Protein AF-A0A3C2BWI4-F1 (afdb_monomer)

Solvent-accessible surface area (backbone atoms only — not comparable to full-atom values): 5936 Å² total; per-residue (Å²): 112,68,72,56,54,55,48,55,51,48,32,48,54,48,14,63,37,54,63,50,62,65,82,42,72,59,57,72,44,68,66,60,31,47,52,51,47,51,53,43,11,50,51,38,46,49,39,58,74,68,67,57,81,62,85,79,62,75,48,73,48,59,77,86,76,79,79,84,71,54,72,77,55,48,70,54,49,57,60,44,44,76,74,73,52,59,95,79,73,66,57,72,92,73,69,74,133

Mean predicted aligned error: 8.85 Å

Secondary structure (DSSP, 8-state):
-HHHHHHHHHHHHHHHHHT--TT-GGGTSHHHHHHHHHHHHHHHHHHHHTTS-SPPPSS------PPPPPHHHHHHHHHHHHHT--TT---GGG---

pLDDT: mean 84.53, std 9.87, range [53.5, 94.69]

Sequence (97 aa):
ASRRLARDLRLQLWAEHLSLDQNDPQLHDPASGLELWNAAADALDHWHETGRRAPRPTGHVRHHTPEPVPPIQRLWAVPISRLVVDPDGRPRRLRGT

Radius of gyration: 18.7 Å; Cα contacts (8 Å, |Δi|>4): 62; chains: 1; bounding box: 29×44×37 Å

Foldseek 3Di:
DVVVVVLQVQLVVLCQQQVHDSPPPQSNDVVSSVVVLVVLQVQQVVCVVVPNPDPHHDGDRHDDDDDDDDPVRVVVVVVCCLPPNDVVPDPPVPSDD

Structure (mmCIF, N/CA/C/O backbone):
data_AF-A0A3C2BWI4-F1
#
_entry.id   AF-A0A3C2BWI4-F1
#
loop_
_atom_site.group_PDB
_atom_site.id
_atom_site.type_symbol
_atom_site.label_atom_id
_atom_site.label_alt_id
_atom_site.label_comp_id
_atom_site.label_asym_id
_atom_site.label_entity_id
_atom_site.label_seq_id
_atom_site.pdbx_PDB_ins_code
_atom_site.Cartn_x
_atom_site.Cartn_y
_atom_site.Cartn_z
_atom_site.occupancy
_atom_site.B_iso_or_equiv
_atom_site.auth_seq_id
_atom_site.auth_comp_id
_atom_site.auth_asym_id
_atom_site.auth_atom_id
_atom_site.pdbx_PDB_model_num
ATOM 1 N N . ALA A 1 1 ? 16.170 -4.821 -22.109 1.00 64.06 1 ALA A N 1
ATOM 2 C CA . ALA A 1 1 ? 14.779 -4.329 -22.226 1.00 64.06 1 ALA A CA 1
ATOM 3 C C . ALA A 1 1 ? 13.928 -4.687 -21.001 1.00 64.06 1 ALA A C 1
ATOM 5 O O . ALA A 1 1 ? 13.433 -3.775 -20.353 1.00 64.06 1 ALA A O 1
ATOM 6 N N . SER A 1 2 ? 13.824 -5.969 -20.620 1.00 73.25 2 SER A N 1
ATOM 7 C CA . SER A 1 2 ? 12.965 -6.442 -19.511 1.00 73.25 2 SER A CA 1
ATOM 8 C C . SER A 1 2 ? 13.205 -5.758 -18.158 1.00 73.25 2 SER A C 1
ATOM 10 O O . SER A 1 2 ? 12.249 -5.363 -17.504 1.00 73.25 2 SER A O 1
ATOM 12 N N . ARG A 1 3 ? 14.466 -5.543 -17.755 1.00 80.50 3 ARG A N 1
ATOM 13 C CA . ARG A 1 3 ? 14.791 -4.869 -16.478 1.00 80.50 3 ARG A CA 1
ATOM 14 C C . ARG A 1 3 ? 14.308 -3.417 -16.415 1.00 80.50 3 ARG A C 1
ATOM 16 O O . ARG A 1 3 ? 13.934 -2.952 -15.348 1.00 80.50 3 ARG A O 1
ATOM 23 N N . ARG A 1 4 ? 14.316 -2.714 -17.553 1.00 89.31 4 ARG A N 1
ATOM 24 C CA . ARG A 1 4 ? 13.841 -1.327 -17.644 1.00 89.31 4 ARG A CA 1
ATOM 25 C C . ARG A 1 4 ? 12.320 -1.285 -17.554 1.00 89.31 4 ARG A C 1
ATOM 27 O O . ARG A 1 4 ? 11.806 -0.584 -16.701 1.00 89.31 4 ARG A O 1
ATOM 34 N N . LEU A 1 5 ? 11.632 -2.126 -18.331 1.00 91.19 5 LEU A N 1
ATOM 35 C CA . LEU A 1 5 ? 10.175 -2.259 -18.259 1.00 91.19 5 LEU A CA 1
ATOM 36 C C . LEU A 1 5 ? 9.698 -2.595 -16.838 1.00 91.19 5 LEU A C 1
ATOM 38 O O . LEU A 1 5 ? 8.802 -1.936 -16.329 1.00 91.19 5 LEU A O 1
ATOM 42 N N . ALA A 1 6 ? 10.317 -3.583 -16.182 1.00 90.44 6 ALA A N 1
ATOM 43 C CA . ALA A 1 6 ? 9.938 -3.988 -14.828 1.00 90.44 6 ALA A CA 1
ATOM 44 C C . ALA A 1 6 ? 10.134 -2.861 -13.801 1.00 90.44 6 ALA A C 1
ATOM 46 O O . ALA A 1 6 ? 9.285 -2.648 -12.939 1.00 90.44 6 ALA A O 1
ATOM 47 N N . ARG A 1 7 ? 11.246 -2.124 -13.902 1.00 91.31 7 ARG A N 1
ATOM 48 C CA . ARG A 1 7 ? 11.526 -0.984 -13.026 1.00 91.31 7 ARG A CA 1
ATOM 49 C C . ARG A 1 7 ? 10.541 0.158 -13.261 1.00 91.31 7 ARG A C 1
ATOM 51 O O . ARG A 1 7 ? 9.993 0.673 -12.295 1.00 91.31 7 ARG A O 1
ATOM 58 N N . ASP A 1 8 ? 10.336 0.542 -14.514 1.00 92.69 8 ASP A N 1
ATOM 59 C CA . ASP A 1 8 ? 9.501 1.687 -14.871 1.00 92.69 8 ASP A CA 1
ATOM 60 C C . ASP A 1 8 ? 8.024 1.396 -14.503 1.00 92.69 8 ASP A C 1
ATOM 62 O O . ASP A 1 8 ? 7.361 2.241 -13.907 1.00 92.69 8 ASP A O 1
ATOM 66 N N . LEU A 1 9 ? 7.552 0.155 -14.706 1.00 93.81 9 LEU A N 1
ATOM 67 C CA . LEU A 1 9 ? 6.229 -0.296 -14.251 1.00 93.81 9 LEU A CA 1
ATOM 68 C C . LEU A 1 9 ? 6.088 -0.255 -12.722 1.00 93.81 9 LEU A C 1
ATOM 70 O O . LEU A 1 9 ? 5.062 0.195 -12.217 1.00 93.81 9 LEU A O 1
ATOM 74 N N . ARG A 1 10 ? 7.107 -0.706 -11.975 1.00 93.19 10 ARG A N 1
ATOM 75 C CA . ARG A 1 10 ? 7.098 -0.635 -10.504 1.00 93.19 10 ARG A CA 1
ATOM 76 C C . ARG A 1 10 ? 6.946 0.809 -10.034 1.00 93.19 10 ARG A C 1
ATOM 78 O O . ARG A 1 10 ? 6.095 1.070 -9.194 1.00 93.19 10 ARG A O 1
ATOM 85 N N . LEU A 1 11 ? 7.749 1.727 -10.575 1.00 93.69 11 LEU A N 1
ATOM 86 C CA . LEU A 1 11 ? 7.696 3.146 -10.211 1.00 93.69 11 LEU A CA 1
ATOM 87 C C . LEU A 1 11 ? 6.323 3.748 -10.517 1.00 93.69 11 LEU A C 1
ATOM 89 O O . LEU A 1 11 ? 5.767 4.440 -9.672 1.00 93.69 11 LEU A O 1
ATOM 93 N N . GLN A 1 12 ? 5.750 3.433 -11.682 1.00 94.62 12 GLN A N 1
ATOM 94 C CA . GLN A 1 12 ? 4.417 3.896 -12.056 1.00 94.62 12 GLN A CA 1
ATOM 95 C C . GLN A 1 12 ? 3.339 3.414 -11.082 1.00 94.62 12 GLN A C 1
ATOM 97 O O . GLN A 1 12 ? 2.577 4.227 -10.565 1.00 94.62 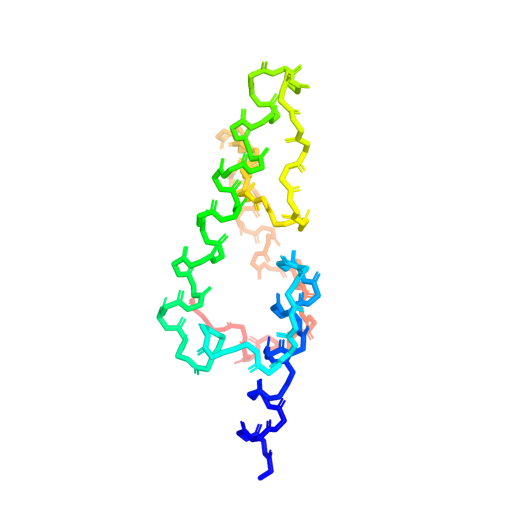12 GLN A O 1
ATOM 102 N N . LEU A 1 13 ? 3.289 2.108 -10.812 1.00 93.88 13 LEU A N 1
ATOM 103 C CA . LEU A 1 13 ? 2.278 1.537 -9.925 1.00 93.88 13 LEU A CA 1
ATOM 104 C C . LEU A 1 13 ? 2.449 2.030 -8.488 1.00 93.88 13 LEU A C 1
ATOM 106 O O . LEU A 1 13 ? 1.456 2.288 -7.811 1.00 93.88 13 LEU A O 1
ATOM 110 N N . TRP A 1 14 ? 3.690 2.172 -8.020 1.00 94.50 14 TRP A N 1
ATOM 111 C CA . TRP A 1 14 ? 3.962 2.666 -6.673 1.00 94.50 14 TRP A CA 1
ATOM 112 C C . TRP A 1 14 ? 3.553 4.124 -6.504 1.00 94.50 14 TRP A C 1
ATOM 114 O O . TRP A 1 14 ? 2.873 4.443 -5.533 1.00 94.50 14 TRP A O 1
ATOM 124 N N . ALA A 1 15 ? 3.879 4.977 -7.473 1.00 93.75 15 ALA A N 1
ATOM 125 C CA . ALA A 1 15 ? 3.453 6.370 -7.487 1.00 93.75 15 ALA A CA 1
ATOM 126 C C . ALA A 1 15 ? 1.921 6.501 -7.454 1.00 93.75 15 ALA A C 1
ATOM 128 O O . ALA A 1 15 ? 1.380 7.236 -6.632 1.00 93.75 15 ALA A O 1
ATOM 129 N N . GLU A 1 16 ? 1.207 5.718 -8.268 1.00 93.88 16 GLU A N 1
ATOM 130 C CA . GLU A 1 16 ? -0.261 5.718 -8.295 1.00 93.88 16 GLU A CA 1
ATOM 131 C C . GLU A 1 16 ? -0.873 5.304 -6.945 1.00 93.88 16 GLU A C 1
ATOM 133 O O . GLU A 1 16 ? -1.752 5.983 -6.407 1.00 93.88 16 GLU A O 1
ATOM 138 N N . HIS A 1 17 ? -0.386 4.209 -6.357 1.00 93.75 17 HIS A N 1
ATOM 139 C CA . HIS A 1 17 ? -0.950 3.663 -5.120 1.00 93.75 17 HIS A CA 1
ATOM 140 C C . HIS A 1 17 ? -0.620 4.504 -3.885 1.00 93.75 17 HIS A C 1
ATOM 142 O O . HIS A 1 17 ? -1.467 4.638 -2.997 1.00 93.75 17 HIS A O 1
ATOM 148 N N . LEU A 1 18 ? 0.579 5.089 -3.840 1.00 93.44 18 LEU A N 1
ATOM 149 C CA . LEU A 1 18 ? 1.015 5.981 -2.765 1.00 93.44 18 LEU A CA 1
ATOM 150 C C . LEU A 1 18 ? 0.554 7.428 -2.980 1.00 93.44 18 LEU A C 1
ATOM 152 O O . LEU A 1 18 ? 0.681 8.245 -2.073 1.00 93.44 18 LEU A O 1
ATOM 156 N N . SER A 1 19 ? -0.025 7.737 -4.148 1.00 92.69 19 SER A N 1
ATOM 157 C CA . SER A 1 19 ? -0.369 9.105 -4.561 1.00 92.69 19 SER A CA 1
ATOM 158 C C . SER A 1 19 ? 0.840 10.051 -4.526 1.00 92.69 19 SER A C 1
ATOM 160 O O . SER A 1 19 ? 0.739 11.183 -4.056 1.00 92.69 19 SER A O 1
ATOM 162 N N . LEU A 1 20 ? 1.982 9.567 -5.022 1.00 91.25 20 LEU A N 1
ATOM 163 C CA . LEU A 1 20 ? 3.249 10.296 -5.150 1.00 91.25 20 LEU A CA 1
ATOM 164 C C . LEU A 1 20 ? 3.571 10.580 -6.622 1.00 91.25 20 LEU A C 1
ATOM 166 O O . LEU A 1 20 ? 2.953 10.017 -7.526 1.00 91.25 20 LEU A O 1
ATOM 170 N N . ASP A 1 21 ? 4.565 11.434 -6.868 1.00 90.06 21 ASP A N 1
ATOM 171 C CA . ASP A 1 21 ? 5.119 11.602 -8.213 1.00 90.06 21 ASP A CA 1
ATOM 172 C C . ASP A 1 21 ? 5.994 10.397 -8.596 1.00 90.06 21 ASP A C 1
ATOM 174 O O . ASP A 1 21 ? 6.690 9.813 -7.766 1.00 90.06 21 ASP A O 1
ATOM 178 N N . GLN A 1 22 ? 5.998 10.027 -9.877 1.00 87.06 22 GLN A N 1
ATOM 179 C CA . GLN A 1 22 ? 6.796 8.899 -10.368 1.00 87.06 22 GLN A CA 1
ATOM 180 C C . GLN A 1 22 ? 8.313 9.132 -10.252 1.00 87.06 22 GLN A C 1
ATOM 182 O O . GLN A 1 22 ? 9.078 8.167 -10.182 1.00 87.06 22 GLN A O 1
ATOM 187 N N . ASN A 1 23 ? 8.752 10.393 -10.226 1.00 86.69 23 ASN A N 1
ATOM 188 C CA . ASN A 1 23 ? 10.155 10.776 -10.077 1.00 86.69 23 ASN A CA 1
ATOM 189 C C . ASN A 1 23 ? 10.554 11.010 -8.616 1.00 86.69 23 ASN A C 1
ATOM 191 O O . ASN A 1 23 ? 11.630 11.557 -8.366 1.00 86.69 23 ASN A O 1
ATOM 195 N N . ASP A 1 24 ? 9.707 10.629 -7.656 1.00 87.31 24 ASP A N 1
ATOM 196 C CA . ASP A 1 24 ? 10.042 10.758 -6.247 1.00 87.31 24 ASP A CA 1
ATOM 197 C C . ASP A 1 24 ? 11.288 9.905 -5.918 1.00 87.31 24 ASP A C 1
ATOM 199 O O . ASP A 1 24 ? 11.301 8.690 -6.175 1.00 87.31 24 ASP A O 1
ATOM 203 N N . PRO A 1 25 ? 12.352 10.511 -5.351 1.00 87.31 25 PRO A N 1
ATOM 204 C CA . PRO A 1 25 ? 13.586 9.803 -5.040 1.00 87.31 25 PRO A CA 1
ATOM 205 C C . PRO A 1 25 ? 13.388 8.642 -4.059 1.00 87.31 25 PRO A C 1
ATOM 207 O O . PRO A 1 25 ? 14.158 7.680 -4.106 1.00 87.31 25 PRO A O 1
ATOM 210 N N . GLN A 1 26 ? 12.348 8.679 -3.218 1.00 85.44 26 GLN A N 1
ATOM 211 C CA . GLN A 1 26 ? 12.032 7.607 -2.273 1.00 85.44 26 GLN A CA 1
ATOM 212 C C . GLN A 1 26 ? 11.594 6.310 -2.976 1.00 85.44 26 GLN A C 1
ATOM 214 O O . GLN A 1 26 ? 11.741 5.227 -2.413 1.00 85.44 26 GLN A O 1
ATOM 219 N N . LEU A 1 27 ? 11.114 6.385 -4.225 1.00 87.56 27 LEU A N 1
ATOM 220 C CA . LEU A 1 27 ? 10.677 5.218 -5.002 1.00 87.56 27 LEU A CA 1
ATOM 221 C C . LEU A 1 27 ? 11.826 4.529 -5.759 1.00 87.56 27 LEU A C 1
ATOM 223 O O . LEU A 1 27 ? 11.677 3.387 -6.224 1.00 87.56 27 LEU A O 1
ATOM 227 N N . HIS A 1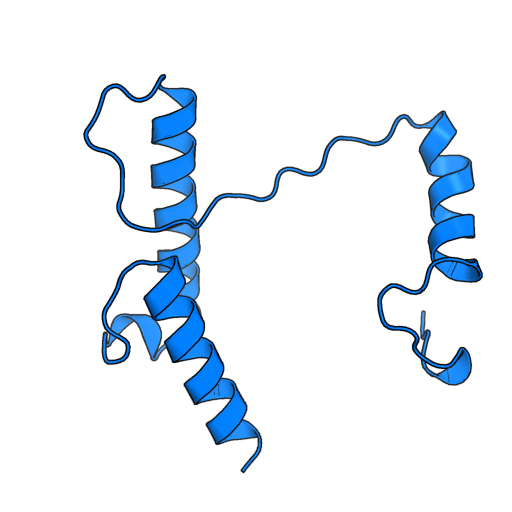 28 ? 12.973 5.198 -5.913 1.00 88.56 28 HIS A N 1
ATOM 228 C CA . HIS A 1 28 ? 14.117 4.662 -6.654 1.00 88.56 28 HIS A CA 1
ATOM 229 C C . HIS A 1 28 ? 14.764 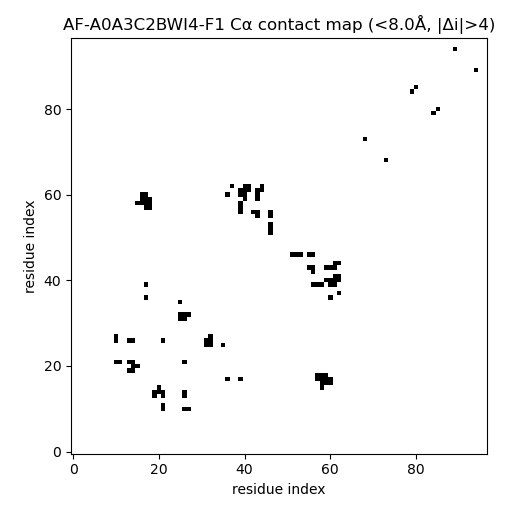3.473 -5.947 1.00 88.56 28 HIS A C 1
ATOM 231 O O . HIS A 1 28 ? 15.043 2.468 -6.610 1.00 88.56 28 HIS A O 1
ATOM 237 N N . ASP A 1 29 ? 14.947 3.568 -4.629 1.00 89.81 29 ASP A N 1
ATOM 238 C CA . ASP A 1 29 ? 15.423 2.462 -3.805 1.00 89.81 29 ASP A CA 1
ATOM 239 C C . ASP A 1 29 ? 14.262 1.517 -3.435 1.00 89.81 29 ASP A C 1
ATOM 241 O O . ASP A 1 29 ? 13.295 1.947 -2.802 1.00 89.81 29 ASP A O 1
ATOM 245 N N . PRO A 1 30 ? 14.315 0.227 -3.817 1.00 88.31 30 PRO A N 1
ATOM 246 C CA . PRO A 1 30 ? 13.240 -0.713 -3.518 1.00 88.31 30 PRO A CA 1
ATOM 247 C C . PRO A 1 30 ? 12.989 -0.935 -2.024 1.00 88.31 30 PRO A C 1
ATOM 249 O O . PRO A 1 30 ? 11.842 -1.179 -1.661 1.00 88.31 30 PRO A O 1
ATOM 252 N N . ALA A 1 31 ? 14.024 -0.886 -1.177 1.00 91.88 31 ALA A N 1
ATOM 253 C CA . ALA A 1 31 ? 13.864 -1.109 0.260 1.00 91.88 31 ALA A CA 1
ATOM 254 C C . ALA A 1 31 ? 13.150 0.082 0.911 1.00 91.88 31 ALA A C 1
ATOM 256 O O . ALA A 1 31 ? 12.100 -0.095 1.525 1.00 91.88 31 ALA A O 1
ATOM 257 N N . SER A 1 32 ? 13.645 1.294 0.657 1.00 89.06 32 SER A N 1
ATOM 258 C CA . SER A 1 32 ? 13.042 2.538 1.147 1.00 89.06 32 SER A CA 1
ATOM 259 C C . SER A 1 32 ? 11.603 2.721 0.654 1.00 89.06 32 SER A C 1
ATOM 261 O O . SER A 1 32 ? 10.716 3.081 1.425 1.00 89.06 32 SER A O 1
ATOM 263 N N . GLY A 1 33 ? 11.323 2.424 -0.620 1.00 90.75 33 GLY A N 1
ATOM 264 C CA . GLY A 1 33 ? 9.959 2.533 -1.135 1.00 90.75 33 GLY A CA 1
ATOM 265 C C . GLY A 1 33 ? 9.011 1.447 -0.602 1.00 90.75 33 GLY A C 1
ATOM 266 O O . GLY A 1 33 ? 7.810 1.693 -0.514 1.00 90.75 33 GLY A O 1
ATOM 267 N N . LEU A 1 34 ? 9.520 0.278 -0.188 1.00 92.19 34 LEU A N 1
ATOM 268 C CA . LEU A 1 34 ? 8.712 -0.731 0.509 1.00 92.19 34 LEU A CA 1
ATOM 269 C C . LEU A 1 34 ? 8.406 -0.312 1.955 1.00 92.19 34 LEU A C 1
ATOM 271 O O . LEU A 1 34 ? 7.290 -0.514 2.425 1.00 92.19 34 LEU A O 1
ATOM 275 N N . GLU A 1 35 ? 9.364 0.299 2.652 1.00 93.50 35 GLU A N 1
ATOM 276 C CA . GLU A 1 35 ? 9.123 0.894 3.973 1.00 93.50 35 GLU A CA 1
ATOM 277 C C . GLU A 1 35 ? 8.056 1.991 3.893 1.00 93.50 35 GLU A C 1
ATOM 279 O O . GLU A 1 35 ? 7.111 1.992 4.683 1.00 93.50 35 GLU A O 1
ATOM 284 N N . LEU A 1 36 ? 8.143 2.861 2.881 1.00 92.94 36 LEU A N 1
ATOM 285 C CA . LEU A 1 36 ? 7.133 3.880 2.598 1.00 92.94 36 LEU A CA 1
ATOM 286 C C . LEU A 1 36 ? 5.757 3.269 2.302 1.00 92.94 36 LEU A C 1
ATOM 288 O O . LEU A 1 36 ? 4.738 3.772 2.773 1.00 92.94 36 LEU A O 1
ATOM 292 N N . TRP A 1 37 ? 5.727 2.166 1.553 1.00 93.56 37 TRP A N 1
ATOM 293 C CA . TRP A 1 37 ? 4.500 1.433 1.255 1.00 93.56 37 TRP A CA 1
ATOM 294 C C . TRP A 1 37 ? 3.823 0.895 2.515 1.00 93.56 37 TRP A C 1
ATOM 296 O O . TRP A 1 37 ? 2.620 1.090 2.694 1.00 93.56 37 TRP A O 1
ATOM 306 N N . ASN A 1 38 ? 4.592 0.267 3.406 1.00 94.12 38 ASN A N 1
ATOM 307 C CA . ASN A 1 38 ? 4.078 -0.241 4.676 1.00 94.12 38 ASN A CA 1
ATOM 308 C C . ASN A 1 38 ? 3.600 0.901 5.579 1.00 94.12 38 ASN A C 1
ATOM 310 O O . ASN A 1 38 ? 2.498 0.830 6.108 1.00 94.12 38 ASN A O 1
ATOM 314 N N . ALA A 1 39 ? 4.360 1.996 5.672 1.00 93.62 39 ALA A N 1
ATOM 315 C CA . ALA A 1 39 ? 3.970 3.155 6.472 1.00 93.62 39 ALA A CA 1
ATOM 316 C C . ALA A 1 39 ? 2.667 3.808 5.971 1.00 93.62 39 ALA A C 1
ATOM 318 O O . ALA A 1 39 ? 1.817 4.201 6.772 1.00 93.62 39 ALA A O 1
ATOM 319 N N . ALA A 1 40 ? 2.479 3.905 4.650 1.00 94.06 40 ALA A N 1
ATOM 320 C CA . ALA A 1 40 ? 1.234 4.400 4.064 1.00 94.06 40 ALA A CA 1
ATOM 321 C C . ALA A 1 40 ? 0.051 3.463 4.364 1.00 94.06 40 ALA A C 1
ATOM 323 O O . ALA A 1 40 ? -1.042 3.934 4.692 1.00 94.06 40 ALA A O 1
ATOM 324 N N . ALA A 1 41 ? 0.283 2.148 4.297 1.00 94.69 41 ALA A N 1
ATOM 325 C CA . ALA A 1 41 ? -0.706 1.137 4.652 1.00 94.69 41 ALA A CA 1
ATOM 326 C C . ALA A 1 41 ? -1.114 1.236 6.129 1.00 94.69 41 ALA A C 1
ATOM 328 O O . ALA A 1 41 ? -2.305 1.308 6.424 1.00 94.69 41 ALA A O 1
ATOM 329 N N . ASP A 1 42 ? -0.137 1.326 7.035 1.00 94.25 42 ASP A N 1
ATOM 330 C CA . ASP A 1 42 ? -0.350 1.484 8.477 1.00 94.25 42 ASP A CA 1
ATOM 331 C C . ASP A 1 42 ? -1.143 2.753 8.790 1.00 94.25 42 ASP A C 1
ATOM 333 O O . ASP A 1 42 ? -2.097 2.724 9.566 1.00 94.25 42 ASP A O 1
ATOM 337 N N . ALA A 1 43 ? -0.793 3.876 8.157 1.00 92.81 43 ALA A N 1
ATOM 338 C CA . ALA A 1 43 ? -1.504 5.134 8.349 1.00 92.81 43 ALA A CA 1
ATOM 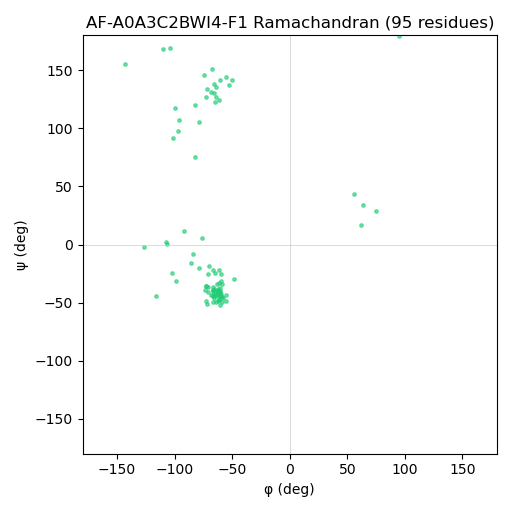339 C C . ALA A 1 43 ? -2.974 5.027 7.919 1.00 92.81 43 ALA A C 1
ATOM 341 O O . ALA A 1 43 ? -3.870 5.495 8.632 1.00 92.81 43 ALA A O 1
ATOM 342 N N . LEU A 1 44 ? -3.239 4.410 6.760 1.00 93.00 44 LEU A N 1
ATOM 343 C CA . LEU A 1 44 ? -4.599 4.263 6.252 1.00 93.00 44 LEU A CA 1
ATOM 344 C C . LEU A 1 44 ? -5.412 3.260 7.080 1.00 93.00 44 LEU A C 1
ATOM 346 O O . LEU A 1 44 ? -6.576 3.532 7.386 1.00 93.00 44 LEU A O 1
ATOM 350 N N . ASP A 1 45 ? -4.817 2.143 7.493 1.00 92.81 45 ASP A N 1
ATOM 351 C CA . ASP A 1 45 ? -5.467 1.169 8.370 1.00 92.81 45 ASP A CA 1
ATOM 352 C C . ASP A 1 45 ? -5.761 1.766 9.750 1.00 92.81 45 ASP A C 1
ATOM 354 O O . ASP A 1 45 ? -6.902 1.694 10.209 1.00 92.81 45 ASP A O 1
ATOM 358 N N . HIS A 1 46 ? -4.818 2.497 10.346 1.00 92.69 46 HIS A N 1
ATOM 359 C CA . HIS A 1 46 ? -5.042 3.203 11.606 1.00 92.69 46 HIS A CA 1
ATOM 360 C C . HIS A 1 46 ? -6.168 4.243 11.500 1.00 92.69 46 HIS A C 1
ATOM 362 O O . HIS A 1 46 ? -7.007 4.374 12.396 1.00 92.69 46 HIS A O 1
ATOM 368 N N . TRP A 1 47 ? -6.250 4.975 10.385 1.00 93.75 47 TRP A N 1
ATOM 369 C CA . TRP A 1 47 ? -7.361 5.896 10.134 1.00 93.75 47 TRP A CA 1
ATOM 370 C C . TRP A 1 47 ? -8.711 5.166 10.059 1.00 93.75 47 TRP A C 1
ATOM 372 O O . TRP A 1 47 ? -9.719 5.658 10.576 1.00 93.75 47 TRP A O 1
ATOM 382 N N . HIS A 1 48 ? -8.745 3.978 9.452 1.00 90.81 48 HIS A N 1
ATOM 383 C CA . HIS A 1 48 ? -9.936 3.134 9.429 1.00 90.81 48 HIS A CA 1
ATOM 384 C C . HIS A 1 48 ? -10.317 2.626 10.828 1.00 90.81 48 HIS A C 1
ATOM 386 O O . HIS A 1 48 ? -11.487 2.726 11.204 1.00 90.81 48 HIS A O 1
ATOM 392 N N . GLU A 1 49 ? -9.350 2.132 11.601 1.00 91.56 49 GLU A N 1
ATOM 393 C CA . GLU A 1 49 ? -9.541 1.577 12.947 1.00 91.56 49 GLU A CA 1
ATOM 394 C C . GLU A 1 49 ? -9.984 2.629 13.967 1.00 91.56 49 GLU A C 1
ATOM 396 O O . GLU A 1 49 ? -10.869 2.385 14.785 1.00 91.56 49 GLU A O 1
ATOM 401 N N . THR A 1 50 ? -9.435 3.842 13.883 1.00 90.62 50 THR A N 1
ATOM 402 C CA . THR A 1 50 ? -9.795 4.961 14.772 1.00 90.62 50 THR A CA 1
ATOM 403 C C . THR A 1 50 ? -11.136 5.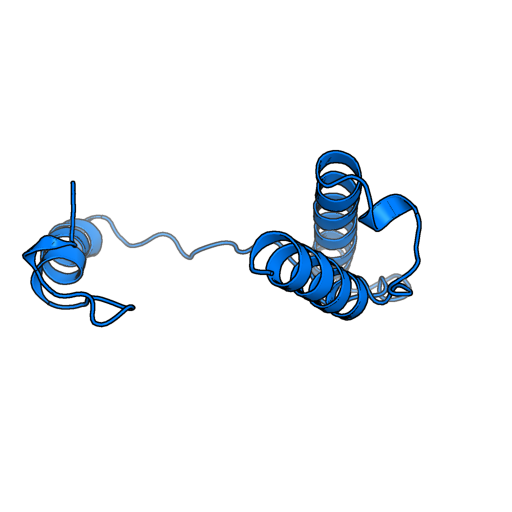614 14.428 1.00 90.62 50 THR A C 1
ATOM 405 O O . THR A 1 50 ? -11.529 6.611 15.042 1.00 90.62 50 THR A O 1
ATOM 408 N N . GLY A 1 51 ? -11.876 5.058 13.465 1.00 89.50 51 GLY A N 1
ATOM 409 C CA . GLY A 1 51 ? -13.192 5.549 13.073 1.00 89.50 51 GLY A CA 1
ATOM 410 C C . GLY A 1 51 ? -13.136 6.827 12.239 1.00 89.50 51 GLY A C 1
ATOM 411 O O . GLY A 1 51 ? -14.077 7.616 12.285 1.00 89.50 51 GLY A O 1
ATOM 412 N N . ARG A 1 52 ? -12.056 7.031 11.471 1.00 89.94 52 ARG A N 1
ATOM 413 C CA . ARG A 1 52 ? -11.934 8.086 10.449 1.00 89.94 52 ARG A CA 1
ATOM 414 C C . ARG A 1 52 ? -11.987 9.517 10.994 1.00 89.94 52 ARG A C 1
ATOM 416 O O . ARG A 1 52 ? -12.518 10.417 10.349 1.00 89.94 52 ARG A O 1
ATOM 423 N N . ARG A 1 53 ? -11.450 9.729 12.198 1.00 84.19 53 ARG A N 1
ATOM 424 C CA . ARG A 1 53 ? -11.550 11.007 12.935 1.00 84.19 53 ARG A CA 1
ATOM 425 C C . ARG A 1 53 ? -10.588 12.100 12.453 1.00 84.19 53 ARG A C 1
ATOM 427 O O . ARG A 1 53 ? -10.820 13.268 12.740 1.00 84.19 53 ARG A O 1
ATOM 434 N N . ALA A 1 54 ? -9.518 11.730 11.753 1.00 85.81 54 ALA A N 1
ATOM 435 C CA . ALA A 1 54 ? -8.516 12.646 11.204 1.00 85.81 54 ALA A CA 1
ATOM 436 C C . ALA A 1 54 ? -8.695 12.827 9.680 1.00 85.81 54 ALA A C 1
ATOM 438 O O . ALA A 1 54 ? -9.448 12.062 9.065 1.00 85.81 54 ALA A O 1
ATOM 439 N N . PRO A 1 55 ? -8.015 13.800 9.038 1.00 88.06 55 PRO A N 1
ATOM 440 C CA . PRO A 1 55 ? -7.941 13.863 7.581 1.00 88.06 55 PRO A CA 1
ATOM 441 C C . PRO A 1 55 ? -7.460 12.528 7.008 1.00 88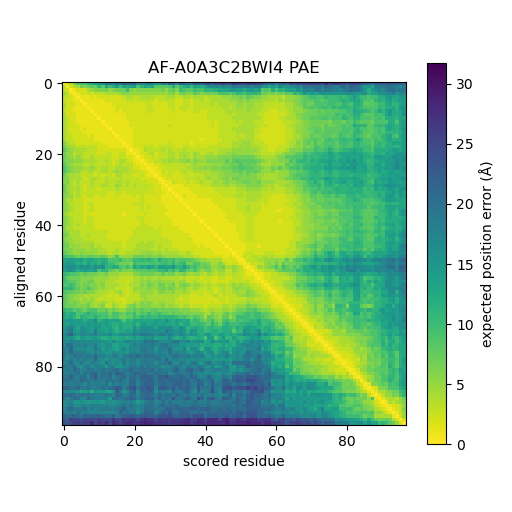.06 55 PRO A C 1
ATOM 443 O O . PRO A 1 55 ? -6.552 11.903 7.558 1.00 88.06 55 PRO A O 1
ATOM 446 N N . ARG A 1 56 ? -8.096 12.072 5.926 1.00 89.38 56 ARG A N 1
ATOM 447 C CA . ARG A 1 56 ? -7.769 10.785 5.311 1.00 89.38 56 ARG A CA 1
ATOM 448 C C . ARG A 1 56 ? -6.326 10.819 4.771 1.00 89.38 56 ARG A C 1
ATOM 450 O O . ARG A 1 56 ? -6.031 11.719 3.984 1.00 89.38 56 ARG A O 1
ATOM 457 N N . PRO A 1 57 ? -5.466 9.849 5.134 1.00 88.62 57 PRO A N 1
ATOM 458 C CA . PRO A 1 57 ? -4.145 9.695 4.531 1.00 88.62 57 PRO A CA 1
ATOM 459 C C . PRO A 1 57 ? -4.237 9.560 3.007 1.00 88.62 57 PRO A C 1
ATOM 461 O O . PRO A 1 57 ? -5.183 8.963 2.484 1.00 88.62 57 PRO A O 1
ATOM 464 N N . THR A 1 58 ? -3.269 10.128 2.292 1.00 86.25 58 THR A N 1
ATOM 465 C CA . THR A 1 58 ? -3.178 10.010 0.833 1.00 86.25 58 THR A CA 1
ATOM 466 C C . THR A 1 58 ? -2.861 8.573 0.425 1.00 86.25 58 THR A C 1
ATOM 468 O O . THR A 1 58 ? -2.209 7.838 1.164 1.00 86.25 58 THR A O 1
ATOM 471 N N . GLY A 1 59 ? -3.313 8.172 -0.763 1.00 88.44 59 GLY A N 1
ATOM 472 C CA . GLY A 1 59 ? -3.095 6.825 -1.277 1.00 88.44 59 GLY A CA 1
ATOM 473 C C . GLY A 1 59 ? -4.232 5.837 -1.011 1.00 88.44 59 GLY A C 1
ATOM 474 O O . GLY A 1 59 ? -5.287 6.142 -0.439 1.00 88.44 59 GLY A O 1
ATOM 475 N N . HIS A 1 60 ? -4.005 4.623 -1.507 1.00 88.75 60 HIS A N 1
ATOM 476 C CA . HIS A 1 60 ? -4.983 3.530 -1.530 1.00 88.75 60 HIS A CA 1
ATOM 477 C C . HIS A 1 60 ? -4.458 2.236 -0.901 1.00 88.75 60 HIS A C 1
ATOM 479 O O . HIS A 1 60 ? -5.186 1.246 -0.833 1.00 88.75 60 HIS A O 1
ATOM 485 N N . VAL A 1 61 ? -3.198 2.230 -0.466 1.00 92.62 61 VAL A N 1
ATOM 486 C CA . VAL A 1 61 ? -2.530 1.039 0.056 1.00 92.62 61 VAL A CA 1
ATOM 487 C C . VAL A 1 61 ? -3.078 0.678 1.429 1.00 92.62 61 VAL A C 1
ATOM 489 O O . VAL A 1 61 ? -3.207 1.539 2.292 1.00 92.62 61 VAL A O 1
ATOM 492 N N . ARG A 1 62 ? -3.382 -0.605 1.631 1.00 91.75 62 ARG A N 1
ATOM 493 C CA . ARG A 1 62 ? -3.821 -1.175 2.909 1.00 91.75 62 ARG A CA 1
ATOM 494 C C . ARG A 1 62 ? -3.243 -2.566 3.094 1.00 91.75 62 ARG A C 1
ATOM 496 O O . ARG A 1 62 ? -2.971 -3.250 2.101 1.00 91.75 62 ARG A O 1
ATOM 503 N N . HIS A 1 63 ? -3.116 -3.008 4.341 1.00 90.94 63 HIS A N 1
ATOM 504 C CA . HIS A 1 63 ? -2.738 -4.383 4.618 1.00 90.94 63 HIS A CA 1
ATOM 505 C C . HIS A 1 63 ? -3.833 -5.339 4.154 1.00 90.94 63 HIS A C 1
ATOM 507 O O . HIS A 1 63 ? -5.021 -5.189 4.454 1.00 90.94 63 HIS A O 1
ATOM 513 N N . HIS A 1 64 ? -3.421 -6.353 3.398 1.00 88.00 64 HIS A N 1
ATOM 514 C CA . HIS A 1 64 ? -4.306 -7.451 3.067 1.00 88.00 64 HIS A CA 1
ATOM 515 C C . HIS A 1 64 ? -4.391 -8.396 4.266 1.00 88.00 64 HIS A C 1
ATOM 517 O O . HIS A 1 64 ? -3.461 -9.158 4.526 1.00 88.00 64 HIS A O 1
ATOM 523 N N . THR A 1 65 ? -5.517 -8.354 4.972 1.00 85.12 65 THR A N 1
ATOM 524 C CA . THR A 1 65 ? -5.831 -9.294 6.052 1.00 85.12 65 THR A CA 1
ATOM 525 C C . THR A 1 65 ? -6.719 -10.404 5.491 1.00 85.12 65 THR A C 1
ATOM 527 O O . THR A 1 65 ? -7.925 -10.191 5.341 1.00 85.12 65 THR A O 1
ATOM 530 N N . PRO A 1 66 ? -6.161 -11.574 5.128 1.00 82.75 66 PRO A N 1
ATOM 531 C CA . PRO A 1 66 ? -6.966 -12.689 4.658 1.00 82.75 66 PRO A CA 1
ATOM 532 C C . PRO A 1 66 ? -7.847 -13.206 5.794 1.00 82.75 66 PRO A C 1
ATOM 534 O O . PRO A 1 66 ? -7.401 -13.351 6.935 1.00 82.75 66 PRO A O 1
ATOM 537 N N . GLU A 1 67 ? -9.099 -13.518 5.476 1.00 82.69 67 GLU A N 1
ATOM 538 C CA . GLU A 1 67 ? -10.005 -14.108 6.453 1.00 82.69 67 GLU A CA 1
ATOM 539 C C . GLU A 1 67 ? -9.545 -15.537 6.795 1.00 82.69 67 GLU A C 1
ATOM 541 O O . GLU A 1 67 ? -9.240 -16.326 5.888 1.00 82.69 67 GLU A O 1
ATOM 546 N N . PRO A 1 68 ? -9.438 -15.898 8.088 1.00 80.81 68 PRO A N 1
ATOM 547 C CA . PRO A 1 68 ? -8.997 -17.228 8.469 1.00 80.81 68 PRO A CA 1
ATOM 548 C C . PRO A 1 68 ? -10.005 -18.280 8.001 1.00 80.81 68 PRO A C 1
ATOM 550 O O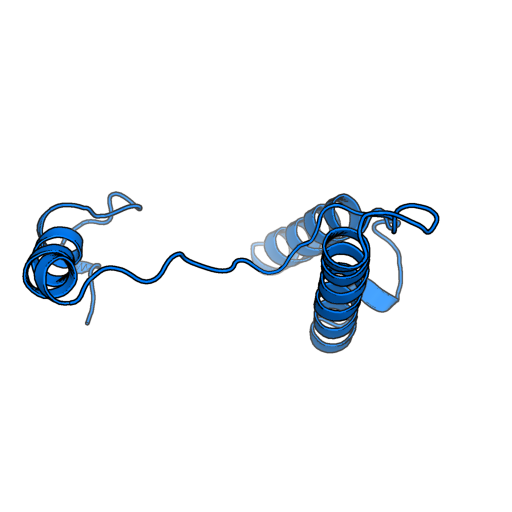 . PRO A 1 68 ? -11.173 -18.273 8.382 1.00 80.81 68 PRO A O 1
ATOM 553 N N . VAL A 1 69 ? -9.526 -19.235 7.205 1.00 80.62 69 VAL A N 1
ATOM 554 C CA . VAL A 1 69 ? -10.341 -20.361 6.744 1.00 80.62 69 VAL A CA 1
ATOM 555 C C . VAL A 1 69 ? -10.570 -21.335 7.910 1.00 80.62 69 VAL A C 1
ATOM 557 O O . VAL A 1 69 ? -9.588 -21.806 8.500 1.00 80.62 69 VAL A O 1
ATOM 560 N N . PRO A 1 70 ? -11.828 -21.701 8.225 1.00 84.88 70 PRO A N 1
ATOM 561 C CA . PRO A 1 70 ? -12.144 -22.717 9.220 1.00 84.88 70 PRO A CA 1
ATOM 562 C C . PRO A 1 70 ? -11.351 -24.016 8.995 1.00 84.88 70 PRO A C 1
ATOM 564 O O . PRO A 1 70 ? -11.192 -24.454 7.850 1.00 84.88 70 PRO A O 1
ATOM 567 N N . PRO A 1 71 ? -10.891 -24.700 10.058 1.00 80.94 71 PRO A N 1
ATOM 568 C CA . PRO A 1 71 ? -9.992 -25.852 9.935 1.00 80.94 71 PRO A CA 1
ATOM 569 C C . PRO A 1 71 ? -10.582 -26.994 9.094 1.00 80.94 71 PRO A C 1
ATOM 571 O O . PRO A 1 71 ? -9.863 -27.636 8.332 1.00 80.94 71 PRO A O 1
ATOM 574 N N . ILE A 1 72 ? -11.902 -27.196 9.162 1.00 83.88 72 ILE A N 1
ATOM 575 C CA . ILE A 1 72 ? -12.616 -28.209 8.370 1.00 83.88 72 ILE A CA 1
ATOM 576 C C . ILE A 1 72 ? -12.587 -27.867 6.872 1.00 83.88 72 ILE A C 1
ATOM 578 O O . ILE A 1 72 ? -12.384 -28.746 6.037 1.00 83.88 72 ILE A O 1
ATOM 582 N N . GLN A 1 73 ? -12.738 -26.588 6.519 1.00 82.50 73 GLN A N 1
ATOM 583 C CA . GLN A 1 73 ? -12.665 -26.131 5.128 1.00 82.50 73 GLN A CA 1
ATOM 584 C C . GLN A 1 73 ? -11.228 -26.207 4.601 1.00 82.50 73 GLN A C 1
ATOM 586 O O . GLN A 1 73 ? -11.006 -26.603 3.457 1.00 82.50 73 GLN A O 1
ATOM 591 N N . ARG A 1 74 ? -10.236 -25.916 5.453 1.00 79.12 74 ARG A N 1
ATOM 592 C CA . ARG A 1 74 ? -8.811 -25.992 5.104 1.00 79.12 74 ARG A CA 1
ATOM 593 C C . ARG A 1 74 ? -8.381 -27.398 4.669 1.00 79.12 74 ARG A C 1
ATOM 595 O O . ARG A 1 74 ? -7.520 -27.510 3.797 1.00 79.12 74 ARG A O 1
ATOM 602 N N . LEU A 1 75 ? -9.004 -28.447 5.217 1.00 81.69 75 LEU A N 1
ATOM 603 C CA . LEU A 1 75 ? -8.696 -29.844 4.890 1.00 81.69 75 LEU A CA 1
ATOM 604 C C . LEU A 1 75 ? -8.919 -30.169 3.402 1.00 81.69 75 LEU A C 1
ATOM 606 O O . LEU A 1 75 ? -8.119 -30.887 2.806 1.00 81.69 75 LEU A O 1
ATOM 610 N N . TRP A 1 76 ? -9.958 -29.595 2.787 1.00 79.44 76 TRP A N 1
ATOM 611 C CA 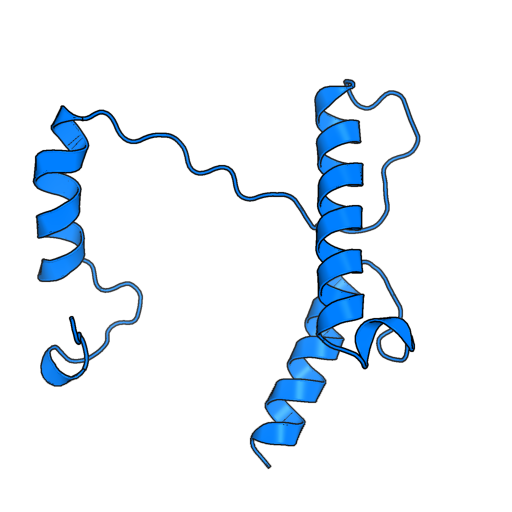. TRP A 1 76 ? -10.281 -29.806 1.369 1.00 79.44 76 TRP A CA 1
ATOM 612 C C . TRP A 1 76 ? -9.860 -28.639 0.468 1.00 79.44 76 TRP A C 1
ATOM 614 O O . TRP A 1 76 ? -9.576 -28.846 -0.711 1.00 79.44 76 TRP A O 1
ATOM 624 N N . ALA A 1 77 ? -9.743 -27.422 1.006 1.00 77.31 77 ALA A N 1
ATOM 625 C CA . ALA A 1 77 ? -9.320 -26.251 0.239 1.00 77.31 77 ALA A CA 1
ATOM 626 C C . ALA A 1 77 ? -7.889 -26.391 -0.311 1.00 77.31 77 ALA A C 1
ATOM 628 O O . ALA A 1 77 ? -7.640 -26.037 -1.461 1.00 77.31 77 ALA A O 1
ATOM 629 N N . VAL A 1 78 ? -6.958 -26.946 0.475 1.00 73.44 78 VAL A N 1
ATOM 630 C CA . VAL A 1 78 ? -5.559 -27.156 0.054 1.00 73.44 78 VAL A CA 1
ATOM 631 C C . VAL A 1 78 ? -5.422 -28.142 -1.119 1.00 73.44 78 VAL A C 1
ATOM 633 O O . VAL A 1 78 ? -4.729 -27.812 -2.084 1.00 73.44 78 VAL A O 1
ATOM 636 N N . PRO A 1 79 ? -6.034 -29.344 -1.103 1.00 75.06 79 PRO A N 1
ATOM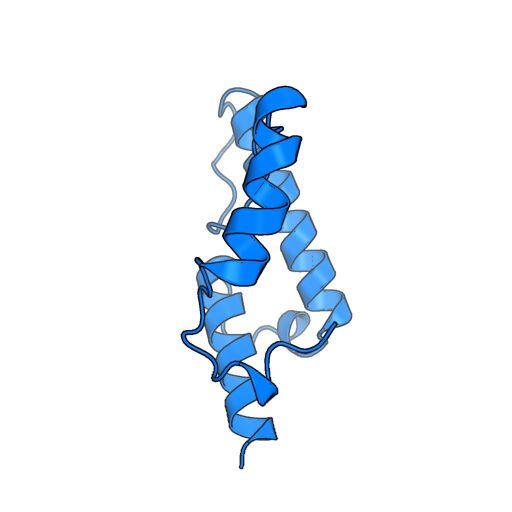 637 C CA . PRO A 1 79 ? -5.953 -30.239 -2.255 1.00 75.06 79 PRO A CA 1
ATOM 638 C C . PRO A 1 79 ? -6.683 -29.681 -3.486 1.00 75.06 79 PRO A C 1
ATOM 640 O O . PRO A 1 79 ? -6.174 -29.821 -4.597 1.00 75.06 79 PRO A O 1
ATOM 643 N N . ILE A 1 80 ? -7.824 -28.998 -3.316 1.00 78.31 80 ILE A N 1
ATOM 644 C CA . ILE A 1 80 ? -8.573 -28.398 -4.435 1.00 78.31 80 ILE A CA 1
ATOM 645 C C . ILE A 1 80 ? -7.786 -27.257 -5.091 1.00 78.31 80 ILE A C 1
ATOM 647 O O . ILE A 1 80 ? -7.704 -27.211 -6.321 1.00 78.31 80 ILE A O 1
ATOM 651 N N . SER A 1 81 ? -7.164 -26.371 -4.307 1.00 70.94 81 SER A N 1
ATOM 652 C CA . SER A 1 81 ? -6.360 -25.276 -4.862 1.00 70.94 81 SER A CA 1
ATOM 653 C C . SER A 1 81 ? -5.163 -25.796 -5.654 1.00 70.94 81 SER A C 1
ATOM 655 O O . SER A 1 81 ? -4.866 -25.304 -6.731 1.00 70.94 81 SER A O 1
ATOM 657 N N . ARG A 1 82 ? -4.513 -26.868 -5.198 1.00 69.38 82 ARG A N 1
ATOM 658 C CA . ARG A 1 82 ? -3.364 -27.441 -5.917 1.00 69.38 82 ARG A CA 1
ATOM 659 C C . ARG A 1 82 ? -3.751 -28.189 -7.195 1.00 69.38 82 ARG A C 1
ATOM 661 O O . ARG A 1 82 ? -2.994 -28.175 -8.167 1.00 69.38 82 ARG A O 1
ATOM 668 N N . LEU A 1 83 ? -4.896 -28.874 -7.201 1.00 70.25 83 LEU A N 1
ATOM 669 C CA . LEU A 1 83 ? -5.260 -29.808 -8.275 1.00 70.25 83 LEU A CA 1
ATOM 670 C C . LEU A 1 83 ? -6.210 -29.219 -9.323 1.00 70.25 83 LEU A C 1
ATOM 672 O O . LEU A 1 83 ? -6.133 -29.609 -10.492 1.00 70.25 83 LEU A O 1
ATOM 676 N N . VAL A 1 84 ? -7.090 -28.301 -8.919 1.00 70.19 84 VAL A N 1
ATOM 677 C CA . VAL A 1 84 ? -8.208 -27.816 -9.742 1.00 70.19 84 VAL A CA 1
ATOM 678 C C . VAL A 1 84 ? -8.068 -26.329 -10.054 1.00 70.19 84 VAL A C 1
ATOM 680 O O . VAL A 1 84 ? -8.230 -25.938 -11.208 1.00 70.19 84 VAL A O 1
ATOM 683 N N . VAL A 1 85 ? -7.720 -25.511 -9.059 1.00 64.12 85 VAL A N 1
ATOM 684 C CA . VAL A 1 85 ? -7.702 -24.047 -9.193 1.00 64.12 85 VAL A CA 1
ATOM 685 C C . VAL A 1 85 ? -6.277 -23.554 -9.395 1.00 64.12 85 VAL A C 1
ATOM 687 O O . VAL A 1 85 ? -5.566 -23.268 -8.444 1.00 64.12 85 VAL A O 1
ATOM 690 N N . ASP A 1 86 ? -5.854 -23.435 -10.647 1.00 66.62 86 ASP A N 1
ATOM 691 C CA . ASP A 1 86 ? -4.631 -22.696 -10.953 1.00 66.62 86 ASP A CA 1
ATOM 692 C C . ASP A 1 86 ? -4.986 -21.274 -11.358 1.00 66.62 86 ASP A C 1
ATOM 694 O O . ASP A 1 86 ? -5.527 -21.093 -12.454 1.00 66.62 86 ASP A O 1
ATOM 698 N N . PRO A 1 87 ? -4.719 -20.289 -10.488 1.00 61.31 87 PRO A N 1
ATOM 699 C CA . PRO A 1 87 ? -5.084 -18.904 -10.749 1.00 61.31 87 PRO A CA 1
ATOM 700 C C . PRO A 1 87 ? -4.399 -18.347 -12.005 1.00 61.31 87 PRO A C 1
ATOM 702 O O . PRO A 1 87 ? -4.944 -17.444 -12.631 1.00 61.31 87 PRO A O 1
ATOM 705 N N . ASP A 1 88 ? -3.279 -18.943 -12.433 1.00 71.38 88 ASP A N 1
ATOM 706 C CA . ASP A 1 88 ? -2.453 -18.434 -13.530 1.00 71.38 88 ASP A CA 1
ATOM 707 C C . ASP A 1 88 ? -2.568 -19.269 -14.825 1.00 71.38 88 ASP A C 1
ATOM 709 O O . ASP A 1 88 ? -1.873 -18.994 -15.806 1.00 71.38 88 ASP A O 1
ATOM 713 N N . GLY A 1 89 ? -3.409 -20.318 -14.853 1.00 64.94 89 GLY A N 1
ATOM 714 C CA . GLY A 1 89 ? -3.611 -21.181 -16.035 1.00 64.94 89 GLY A CA 1
ATOM 715 C C . GLY A 1 89 ? -2.353 -21.927 -16.510 1.00 64.94 89 GLY A C 1
ATOM 716 O O . GLY A 1 89 ? -2.279 -22.430 -17.634 1.00 64.94 89 GLY A O 1
ATOM 717 N N . ARG A 1 90 ? -1.339 -22.002 -15.655 1.00 70.19 90 ARG A N 1
ATOM 718 C CA . ARG A 1 90 ? -0.023 -22.550 -15.926 1.00 70.19 90 ARG A CA 1
ATOM 719 C C . ARG A 1 90 ? -0.099 -24.060 -16.241 1.00 70.19 90 ARG A C 1
ATOM 721 O O . ARG A 1 90 ? -0.762 -24.832 -15.536 1.00 70.19 90 ARG A O 1
ATOM 728 N N . PRO A 1 91 ? 0.612 -24.548 -17.278 1.00 72.12 91 PRO A N 1
ATOM 729 C CA . PRO A 1 91 ? 0.631 -25.973 -17.583 1.00 72.12 91 PRO A CA 1
ATOM 730 C C . PRO A 1 91 ? 1.202 -26.773 -16.406 1.00 72.12 91 PRO A C 1
ATOM 732 O O . PRO A 1 91 ? 2.174 -26.354 -15.779 1.00 72.12 91 PRO A O 1
ATOM 735 N N . ARG A 1 92 ? 0.632 -27.958 -16.135 1.00 67.31 92 ARG A N 1
ATOM 736 C CA . ARG A 1 92 ? 0.938 -28.798 -14.953 1.00 67.31 92 ARG A CA 1
ATOM 737 C C . ARG A 1 92 ? 2.434 -29.019 -14.683 1.00 67.31 92 ARG A C 1
ATOM 739 O O . ARG A 1 92 ? 2.821 -29.144 -13.533 1.00 67.31 92 ARG A O 1
ATOM 746 N N . ARG A 1 93 ? 3.276 -29.018 -15.722 1.00 71.50 93 ARG A N 1
ATOM 747 C CA . ARG A 1 93 ? 4.740 -29.202 -15.631 1.00 71.50 93 ARG A CA 1
ATOM 748 C C . ARG A 1 93 ? 5.487 -28.020 -14.997 1.00 71.50 93 ARG A C 1
ATOM 750 O O . ARG A 1 93 ? 6.628 -28.181 -14.592 1.00 71.50 93 ARG A O 1
ATOM 757 N N . LEU A 1 94 ? 4.859 -26.846 -14.938 1.00 67.62 94 LEU A N 1
ATOM 758 C CA . LEU A 1 94 ? 5.403 -25.624 -14.337 1.00 67.62 94 LEU A CA 1
ATOM 759 C C . LEU A 1 94 ? 4.731 -25.296 -12.985 1.00 67.62 94 LEU A C 1
ATOM 761 O O . LEU A 1 94 ? 5.075 -24.296 -12.349 1.00 67.62 94 LEU A O 1
ATOM 765 N N . ARG A 1 95 ? 3.777 -26.129 -12.539 1.00 68.06 95 ARG A N 1
ATOM 766 C CA . ARG A 1 95 ? 3.186 -26.088 -11.193 1.00 68.06 95 ARG A CA 1
ATOM 767 C C . ARG A 1 95 ? 4.133 -26.828 -10.240 1.00 68.06 95 ARG A C 1
ATOM 769 O O . ARG A 1 95 ? 3.938 -28.002 -9.949 1.00 68.06 95 ARG A O 1
ATOM 776 N N . GLY A 1 96 ? 5.246 -26.187 -9.892 1.00 62.97 96 GLY A N 1
ATOM 777 C CA . GLY A 1 96 ? 6.338 -26.797 -9.131 1.00 62.97 96 GLY A CA 1
ATOM 778 C C . GLY A 1 96 ? 6.312 -26.446 -7.643 1.00 62.97 96 GLY A C 1
ATOM 779 O O . GLY A 1 96 ? 6.473 -25.274 -7.321 1.00 62.97 96 GLY A O 1
ATOM 780 N N . THR A 1 97 ? 6.140 -27.513 -6.845 1.00 53.50 97 THR A N 1
ATOM 781 C CA . THR A 1 97 ? 6.408 -27.783 -5.406 1.00 53.50 97 THR A CA 1
ATOM 782 C C . THR A 1 97 ? 5.905 -26.813 -4.344 1.00 53.50 97 THR A C 1
ATOM 784 O O . THR A 1 97 ? 6.540 -25.754 -4.167 1.00 53.50 97 THR A O 1
#